Protein AF-A0A1C5QAU7-F1 (afdb_monomer)

Sequence (63 aa):
MALCIALQLDLEQSRDLLARADWAFSPSSKVDLIVQKAIIDKQYDIMQLNVTLFKYTNEILGV

Secondary structure (DSSP, 8-state):
-HHHHHTT--HHHHHHHHHHTT----TT-HHHHHHHHHHHTT---HHHHHHHHHHHHS--S--

Foldseek 3Di:
DLVCLVVLHALVRVQVVQVVVVHHQDPPDPLSVLVNVCNVVSNSPQVVSQVVCCVPPVDGDDD

Solvent-accessible surface area (backbone atoms only — not comparable to full-atom values): 3745 Å² total; per-residue (Å²): 111,64,63,35,41,76,67,64,38,48,65,67,56,38,48,53,55,30,48,76,70,79,39,76,82,44,92,86,38,68,6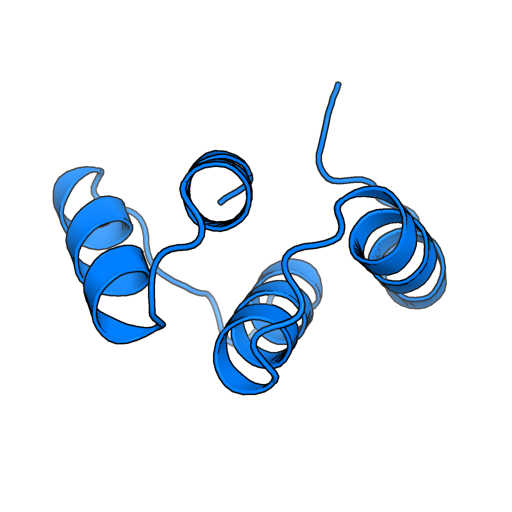5,40,50,51,52,52,50,28,36,73,70,68,52,54,52,64,67,63,48,29,54,51,36,33,74,77,69,72,45,62,83,70,135

Radius of gyration: 10.76 Å; Cα contacts (8 Å, |Δi|>4): 64; chains: 1; bounding box: 27×23×21 Å

Structure (mmCIF, N/CA/C/O backbone):
data_AF-A0A1C5QAU7-F1
#
_entry.id   AF-A0A1C5QAU7-F1
#
loop_
_atom_site.group_PDB
_atom_site.id
_atom_site.type_symbol
_atom_site.label_atom_id
_atom_site.label_alt_id
_atom_site.label_comp_id
_atom_site.label_asym_id
_atom_site.label_entity_id
_atom_site.label_seq_id
_atom_site.pdbx_PDB_ins_code
_atom_site.Cartn_x
_atom_site.Cartn_y
_atom_site.Cartn_z
_atom_site.occupancy
_atom_site.B_iso_or_equiv
_atom_site.auth_seq_id
_atom_site.auth_comp_id
_atom_site.auth_asym_id
_atom_site.auth_atom_id
_atom_site.pdbx_PDB_model_num
ATOM 1 N N . MET A 1 1 ? -2.525 -3.009 -6.631 1.00 72.06 1 MET A N 1
ATOM 2 C CA . MET A 1 1 ? -2.288 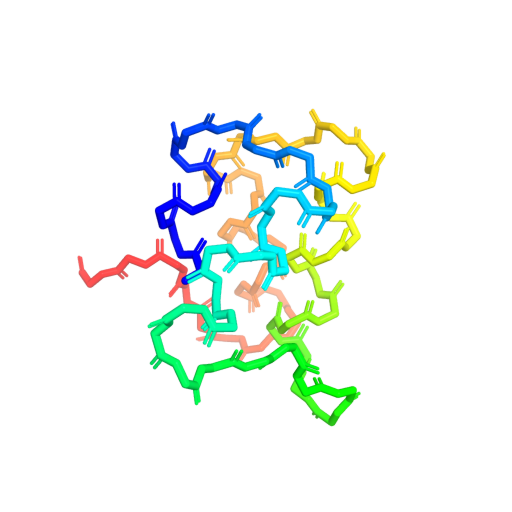-2.353 -5.320 1.00 72.06 1 MET A CA 1
ATOM 3 C C . MET A 1 1 ? -2.165 -0.838 -5.419 1.00 72.06 1 MET A C 1
ATOM 5 O O . MET A 1 1 ? -2.902 -0.169 -4.711 1.00 72.06 1 MET A O 1
ATOM 9 N N . ALA A 1 2 ? -1.328 -0.276 -6.303 1.00 74.44 2 ALA A N 1
ATOM 10 C CA . ALA A 1 2 ? -1.218 1.186 -6.460 1.00 74.44 2 ALA A CA 1
ATOM 11 C C . ALA A 1 2 ? -2.568 1.878 -6.750 1.00 74.44 2 ALA A C 1
ATOM 13 O O . ALA A 1 2 ? -2.859 2.930 -6.192 1.00 74.44 2 ALA A O 1
ATOM 14 N N . LEU A 1 3 ? -3.438 1.234 -7.539 1.00 74.94 3 LEU A N 1
ATOM 15 C CA . LEU A 1 3 ? -4.787 1.733 -7.824 1.00 74.94 3 LEU A CA 1
ATOM 16 C C . LEU A 1 3 ? -5.679 1.839 -6.572 1.00 74.94 3 LEU A C 1
ATOM 18 O O . LEU A 1 3 ? -6.468 2.769 -6.476 1.00 74.94 3 LEU A O 1
ATOM 22 N N . CYS A 1 4 ? -5.537 0.932 -5.598 1.00 82.31 4 CYS A N 1
ATOM 23 C CA . CYS A 1 4 ? -6.308 0.976 -4.350 1.00 82.31 4 CYS A CA 1
ATOM 24 C C . CYS A 1 4 ? -5.967 2.219 -3.520 1.00 82.31 4 CYS A C 1
ATOM 26 O O . CYS A 1 4 ? -6.851 2.832 -2.933 1.00 82.31 4 CYS A O 1
ATOM 28 N N . ILE A 1 5 ? -4.689 2.608 -3.528 1.00 81.44 5 ILE A N 1
ATOM 29 C CA . ILE A 1 5 ? -4.201 3.821 -2.868 1.00 81.44 5 ILE A CA 1
ATOM 30 C C . ILE A 1 5 ? -4.634 5.068 -3.646 1.00 81.44 5 ILE A C 1
ATOM 32 O O . ILE A 1 5 ? -5.138 6.013 -3.048 1.00 81.44 5 ILE A O 1
ATOM 36 N N . ALA A 1 6 ? -4.509 5.050 -4.977 1.00 82.19 6 ALA A N 1
ATOM 37 C CA . ALA A 1 6 ? -4.904 6.167 -5.836 1.00 82.19 6 ALA A CA 1
ATOM 38 C C . ALA A 1 6 ? -6.411 6.479 -5.762 1.00 82.19 6 ALA A C 1
ATOM 40 O O . ALA A 1 6 ? -6.803 7.640 -5.815 1.00 82.19 6 ALA A O 1
ATOM 41 N N . LEU A 1 7 ? -7.248 5.449 -5.615 1.00 83.88 7 LEU A N 1
ATOM 42 C CA . LEU A 1 7 ? -8.699 5.576 -5.454 1.00 83.88 7 LEU A CA 1
ATOM 43 C C . LEU A 1 7 ? -9.142 5.730 -3.988 1.00 83.88 7 LEU A C 1
ATOM 45 O O . LEU A 1 7 ? -10.341 5.790 -3.737 1.00 83.88 7 LEU A O 1
ATOM 49 N N . GLN A 1 8 ? -8.201 5.784 -3.036 1.00 83.31 8 GLN A N 1
ATOM 50 C CA . GLN A 1 8 ? -8.468 5.907 -1.596 1.00 83.31 8 GLN A CA 1
ATOM 51 C C . GLN A 1 8 ? -9.477 4.870 -1.069 1.00 83.31 8 GLN A C 1
ATOM 53 O O . GLN A 1 8 ? -10.374 5.189 -0.289 1.00 83.31 8 GLN A O 1
ATOM 58 N N . LEU A 1 9 ? -9.354 3.623 -1.532 1.00 84.94 9 LEU A N 1
ATOM 59 C CA . LEU A 1 9 ? -10.278 2.544 -1.189 1.00 84.94 9 LEU A CA 1
ATOM 60 C C . LEU A 1 9 ? -10.026 2.018 0.225 1.00 84.94 9 LEU A C 1
ATOM 62 O O . LEU A 1 9 ? -8.882 1.788 0.612 1.00 84.94 9 LEU A O 1
ATOM 66 N N . ASP A 1 10 ? -11.104 1.698 0.943 1.00 86.38 10 ASP A N 1
ATOM 67 C CA . ASP A 1 10 ? -11.026 0.978 2.216 1.00 86.38 10 ASP A CA 1
ATOM 68 C C . ASP A 1 10 ? -10.460 -0.444 2.038 1.00 86.38 10 ASP A C 1
ATOM 70 O O . ASP A 1 10 ? -10.397 -0.989 0.931 1.00 86.38 10 ASP A O 1
ATOM 74 N N . LEU A 1 11 ? -10.066 -1.084 3.145 1.00 85.44 11 LEU A N 1
ATOM 75 C CA . LEU A 1 11 ? -9.440 -2.414 3.131 1.00 85.44 11 LEU A CA 1
ATOM 76 C C . LEU A 1 11 ? -10.328 -3.462 2.446 1.00 85.44 11 LEU A C 1
ATOM 78 O O . LEU A 1 11 ? -9.842 -4.298 1.684 1.00 85.44 11 LEU A O 1
ATOM 82 N N . GLU A 1 12 ? -11.633 -3.395 2.703 1.00 88.06 12 GLU A N 1
ATOM 83 C CA . GLU A 1 12 ? -12.622 -4.311 2.139 1.00 88.06 12 GLU A CA 1
ATOM 84 C C . GLU A 1 12 ? -12.799 -4.087 0.632 1.00 88.06 12 GLU A C 1
ATOM 86 O O . GLU A 1 12 ? -12.717 -5.036 -0.142 1.00 88.06 12 GLU A O 1
ATOM 91 N N . GLN A 1 13 ? -12.905 -2.825 0.200 1.00 88.50 13 GLN A N 1
ATOM 92 C CA . GLN A 1 13 ? -12.989 -2.446 -1.216 1.00 88.50 13 GLN A CA 1
ATOM 93 C C . GLN A 1 13 ? -11.717 -2.814 -1.985 1.00 88.50 13 GLN A C 1
ATOM 95 O O . GLN A 1 13 ? -11.770 -3.300 -3.114 1.00 88.50 13 GLN A O 1
ATOM 100 N N . SER A 1 14 ? -10.557 -2.620 -1.358 1.00 89.12 14 SER A N 1
ATOM 101 C CA . SER A 1 14 ? -9.262 -3.000 -1.915 1.00 89.12 14 SER A CA 1
ATOM 102 C C . SER A 1 14 ? -9.157 -4.514 -2.090 1.00 89.12 14 SER A C 1
ATOM 104 O O . SER A 1 14 ? -8.701 -4.972 -3.135 1.00 89.12 14 SER A O 1
ATOM 106 N N . ARG A 1 15 ? -9.620 -5.299 -1.105 1.00 87.88 15 ARG A N 1
ATOM 107 C CA . ARG A 1 15 ? -9.700 -6.764 -1.209 1.00 87.88 15 ARG A CA 1
ATOM 108 C C . ARG A 1 15 ? -10.668 -7.212 -2.292 1.00 87.88 15 ARG A C 1
ATOM 110 O O . ARG A 1 15 ? -10.312 -8.112 -3.038 1.00 87.88 15 ARG A O 1
ATOM 117 N N . ASP A 1 16 ? -11.843 -6.600 -2.387 1.00 90.12 16 ASP A N 1
ATOM 118 C CA . ASP A 1 16 ? -12.844 -6.937 -3.404 1.00 90.12 16 ASP A CA 1
ATOM 119 C C . ASP A 1 16 ? -12.320 -6.644 -4.821 1.00 90.12 16 ASP A C 1
ATOM 121 O O . ASP A 1 16 ? -12.417 -7.475 -5.722 1.00 90.12 16 ASP A O 1
ATOM 125 N N . LEU A 1 17 ? -11.658 -5.497 -5.011 1.00 88.31 17 LEU A N 1
ATOM 126 C CA . LEU A 1 17 ? -11.036 -5.137 -6.285 1.00 88.31 17 LEU A CA 1
ATOM 127 C C . LEU A 1 17 ? -9.879 -6.072 -6.659 1.00 88.31 17 LEU A C 1
ATOM 129 O O . LEU A 1 17 ? -9.778 -6.471 -7.817 1.00 88.31 17 LEU A O 1
ATOM 133 N N . LEU A 1 18 ? -9.023 -6.429 -5.696 1.00 87.25 18 LEU A N 1
ATOM 134 C CA . LEU A 1 18 ? -7.951 -7.401 -5.916 1.00 87.25 18 LEU A CA 1
ATOM 135 C C . LEU A 1 18 ? -8.524 -8.788 -6.225 1.00 87.25 18 LEU A C 1
ATOM 137 O O . LEU A 1 18 ? -8.101 -9.395 -7.201 1.00 87.25 18 LEU A O 1
ATOM 141 N N . ALA A 1 19 ? -9.534 -9.241 -5.479 1.00 89.00 19 ALA A N 1
ATOM 142 C CA . ALA A 1 19 ? -10.178 -10.535 -5.689 1.00 89.00 19 ALA A CA 1
ATOM 143 C C . ALA A 1 19 ? -10.823 -10.635 -7.079 1.00 89.00 19 ALA A C 1
ATOM 145 O O . ALA A 1 19 ? -10.699 -11.662 -7.739 1.00 89.00 19 ALA A O 1
ATOM 146 N N . ARG A 1 20 ? -11.441 -9.551 -7.572 1.00 88.94 20 ARG A N 1
ATOM 147 C CA . ARG A 1 20 ? -11.945 -9.474 -8.956 1.00 88.94 20 ARG A CA 1
ATOM 148 C C . ARG A 1 20 ? -10.847 -9.591 -10.017 1.00 88.94 20 ARG A C 1
ATOM 150 O O . ARG A 1 20 ? -11.147 -9.973 -11.143 1.00 88.94 20 ARG A O 1
ATOM 157 N N . ALA A 1 21 ? -9.609 -9.250 -9.675 1.00 87.50 21 ALA A N 1
ATOM 158 C CA . ALA A 1 21 ? -8.437 -9.389 -10.536 1.00 87.50 21 ALA A CA 1
ATOM 159 C C . ALA A 1 21 ? -7.660 -10.702 -10.294 1.00 87.50 21 ALA A C 1
ATOM 161 O O . ALA A 1 21 ? -6.544 -10.833 -10.791 1.00 87.50 21 ALA A O 1
ATOM 162 N N . ASP A 1 22 ? -8.224 -11.650 -9.532 1.00 86.94 22 ASP A N 1
ATOM 163 C CA . ASP A 1 22 ? -7.565 -12.891 -9.091 1.00 86.94 22 ASP A CA 1
ATOM 164 C C . ASP A 1 22 ? -6.296 -12.646 -8.242 1.00 86.94 22 ASP A C 1
ATOM 166 O O . ASP A 1 22 ? -5.377 -13.458 -8.168 1.00 86.94 22 ASP A O 1
ATOM 170 N N . TRP A 1 23 ? -6.225 -11.486 -7.584 1.00 85.50 23 TRP A N 1
ATOM 171 C CA . TRP A 1 23 ? -5.138 -11.089 -6.691 1.00 85.50 23 TRP A CA 1
ATOM 172 C C . TRP A 1 23 ? -5.600 -11.057 -5.233 1.00 85.50 23 TRP A C 1
ATOM 174 O O . TRP A 1 23 ? -6.769 -10.848 -4.914 1.00 85.50 23 TRP A O 1
ATOM 184 N N . ALA A 1 24 ? -4.654 -11.212 -4.311 1.00 88.38 24 ALA A N 1
ATOM 185 C CA . ALA A 1 24 ? -4.900 -11.104 -2.879 1.00 88.38 24 ALA A CA 1
ATOM 186 C C . ALA A 1 24 ? -3.691 -10.489 -2.172 1.00 88.38 24 ALA A C 1
ATOM 188 O O . ALA A 1 24 ? -2.570 -10.545 -2.676 1.00 88.38 24 ALA A O 1
ATOM 189 N N . PHE A 1 25 ? -3.916 -9.927 -0.985 1.00 82.56 25 PHE A N 1
ATOM 190 C CA . PHE A 1 25 ? -2.818 -9.518 -0.118 1.00 82.56 25 PHE A CA 1
ATOM 191 C C . PHE A 1 25 ? -2.119 -10.755 0.451 1.00 82.56 25 PHE A C 1
ATOM 193 O O . PHE A 1 25 ? -2.716 -11.531 1.200 1.00 82.56 25 PHE A O 1
ATOM 200 N N . SER A 1 26 ? -0.846 -10.922 0.118 1.00 83.81 26 SER A N 1
ATOM 201 C CA . SER A 1 26 ? 0.006 -11.970 0.655 1.00 83.81 26 SER A CA 1
ATOM 202 C C . SER A 1 26 ? 0.582 -11.555 2.010 1.00 83.81 26 SER A C 1
ATOM 204 O O . SER A 1 26 ? 1.313 -10.568 2.088 1.00 83.81 26 SER A O 1
ATOM 206 N N . PRO A 1 27 ? 0.365 -12.334 3.085 1.00 80.06 27 PRO A N 1
ATOM 207 C CA . PRO A 1 27 ? 0.942 -12.039 4.400 1.00 80.06 27 PRO A CA 1
ATOM 208 C C . PRO A 1 27 ? 2.475 -12.158 4.420 1.00 80.06 27 PRO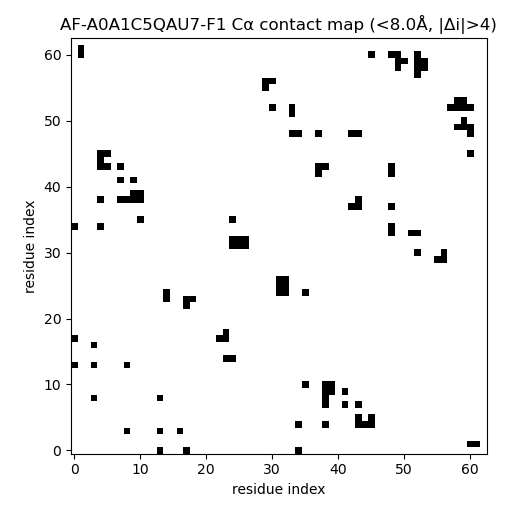 A C 1
ATOM 210 O O . PRO A 1 27 ? 3.123 -11.661 5.335 1.00 80.06 27 PRO A O 1
ATOM 213 N N . SER A 1 28 ? 3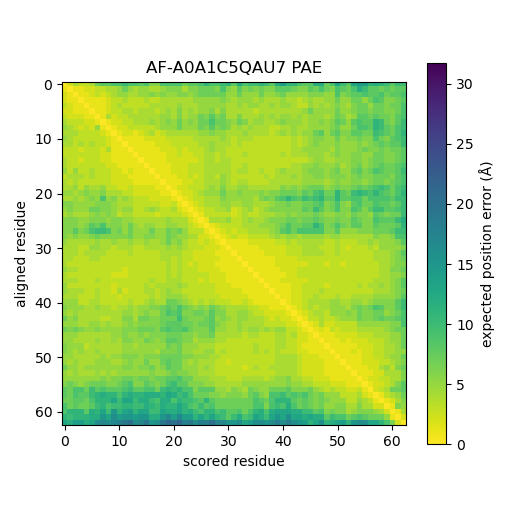.064 -12.810 3.416 1.00 84.12 28 SER A N 1
ATOM 214 C CA . SER A 1 28 ? 4.514 -12.935 3.241 1.00 84.12 28 SER A CA 1
ATOM 215 C C . SER A 1 28 ? 5.146 -11.730 2.536 1.00 84.12 28 SER A C 1
ATOM 217 O O . SER A 1 28 ? 6.360 -11.550 2.611 1.00 84.12 28 SER A O 1
ATOM 219 N N . SER A 1 29 ? 4.346 -10.907 1.852 1.00 84.38 29 SER A N 1
ATOM 220 C CA . SER A 1 29 ? 4.832 -9.726 1.143 1.00 84.38 29 SER A CA 1
ATOM 221 C C . SER A 1 29 ? 4.836 -8.525 2.083 1.00 84.38 29 SER A C 1
ATOM 223 O O . SER A 1 29 ? 3.794 -8.075 2.562 1.00 84.38 29 SER A O 1
ATOM 225 N N . LYS A 1 30 ? 6.023 -7.966 2.342 1.00 85.56 30 LYS A N 1
ATOM 226 C CA . LYS A 1 30 ? 6.149 -6.737 3.142 1.00 85.56 30 LYS A CA 1
ATOM 227 C C . LYS A 1 30 ? 5.405 -5.567 2.499 1.00 85.56 30 LYS A C 1
ATOM 229 O O . LYS A 1 30 ? 4.824 -4.766 3.223 1.00 85.56 30 LYS A O 1
ATOM 234 N N . VAL A 1 31 ? 5.395 -5.494 1.168 1.00 85.31 31 VAL A N 1
ATOM 235 C CA . VAL A 1 31 ? 4.643 -4.482 0.415 1.00 85.31 31 VAL A CA 1
ATOM 236 C C . VAL A 1 31 ? 3.157 -4.564 0.757 1.00 85.31 31 VAL A C 1
ATOM 238 O O . VAL A 1 31 ? 2.558 -3.559 1.129 1.00 85.31 31 VAL A O 1
ATOM 241 N N . ASP A 1 32 ? 2.584 -5.765 0.734 1.00 87.75 32 ASP A N 1
ATOM 242 C CA . ASP A 1 32 ? 1.156 -5.980 0.991 1.00 87.75 32 ASP A CA 1
ATOM 243 C C . ASP A 1 32 ? 0.768 -5.639 2.428 1.00 87.75 32 ASP A C 1
ATOM 245 O O . ASP A 1 32 ? -0.304 -5.082 2.668 1.00 87.75 32 ASP A O 1
ATOM 249 N N . LEU A 1 33 ? 1.643 -5.937 3.390 1.0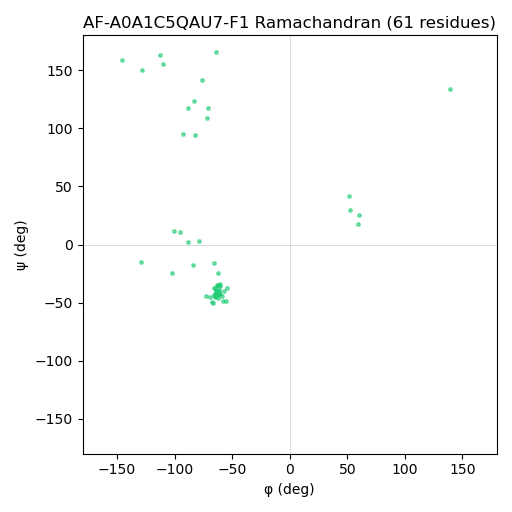0 87.38 33 LEU A N 1
ATOM 250 C CA . LEU A 1 33 ? 1.448 -5.558 4.789 1.00 87.38 33 LEU A CA 1
ATOM 251 C C . LEU A 1 33 ? 1.486 -4.036 4.974 1.00 87.38 33 LEU A C 1
ATOM 253 O O . LEU A 1 33 ? 0.640 -3.485 5.680 1.00 87.38 33 LEU A O 1
ATOM 257 N N . ILE A 1 34 ? 2.433 -3.353 4.326 1.00 87.50 34 ILE A N 1
ATOM 258 C CA . ILE A 1 34 ? 2.558 -1.890 4.383 1.00 87.50 34 ILE A CA 1
ATOM 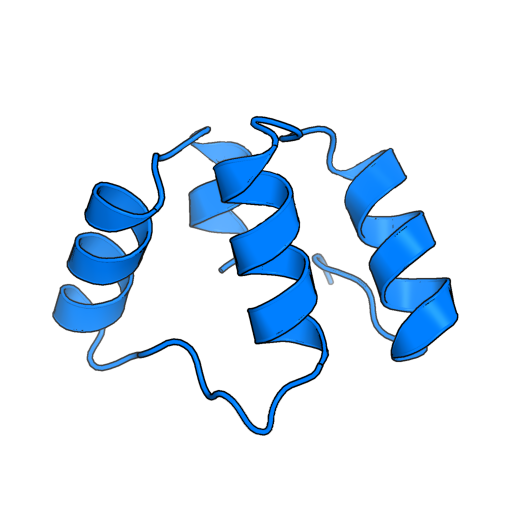259 C C . ILE A 1 34 ? 1.340 -1.225 3.737 1.00 87.50 34 ILE A C 1
ATOM 261 O O . ILE A 1 34 ? 0.763 -0.315 4.324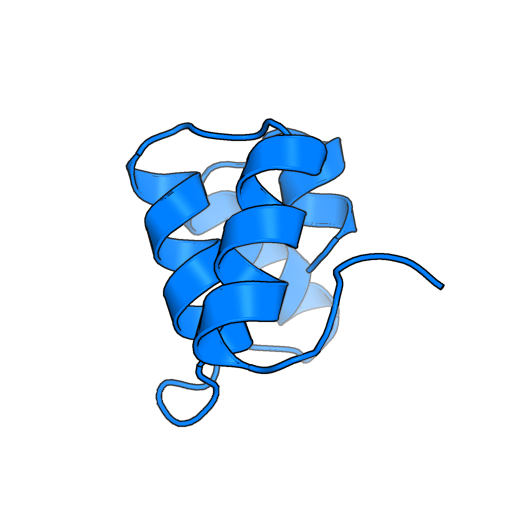 1.00 87.50 34 ILE A O 1
ATOM 265 N N . VAL A 1 35 ? 0.904 -1.710 2.571 1.00 84.62 35 VAL A N 1
ATOM 266 C CA . VAL A 1 35 ? -0.283 -1.202 1.867 1.00 84.62 35 VAL A CA 1
ATOM 267 C C . VAL A 1 35 ? -1.544 -1.412 2.702 1.00 84.62 35 VAL A C 1
ATOM 269 O O . VAL A 1 35 ? -2.313 -0.471 2.876 1.00 84.62 35 VAL A O 1
ATOM 272 N N . GLN A 1 36 ? -1.744 -2.601 3.282 1.00 87.25 36 GLN A N 1
ATOM 273 C CA . GLN A 1 36 ? -2.873 -2.834 4.189 1.00 87.25 36 GLN A CA 1
ATOM 274 C C . GLN A 1 36 ? -2.838 -1.892 5.389 1.00 87.25 36 GLN A C 1
ATOM 276 O O . GLN A 1 36 ? -3.866 -1.320 5.747 1.00 87.25 36 GLN A O 1
ATOM 281 N N . LYS A 1 37 ? -1.663 -1.699 5.999 1.00 87.81 37 LYS A N 1
ATOM 282 C CA . LYS A 1 37 ? -1.512 -0.807 7.149 1.00 87.81 37 LYS A CA 1
ATOM 283 C C . LYS A 1 37 ? -1.825 0.645 6.783 1.00 87.81 37 LYS A C 1
ATOM 285 O O . LYS A 1 37 ? -2.546 1.303 7.525 1.00 87.81 37 LYS A O 1
ATOM 290 N N . ALA A 1 38 ? -1.364 1.106 5.624 1.00 86.56 38 ALA A N 1
ATOM 291 C CA . ALA A 1 38 ? -1.651 2.439 5.107 1.00 86.56 38 ALA A CA 1
ATOM 292 C C . ALA A 1 38 ? -3.152 2.656 4.859 1.00 86.56 38 ALA A C 1
ATOM 294 O O . ALA A 1 38 ? -3.696 3.679 5.266 1.00 86.56 38 ALA A O 1
ATOM 295 N N . ILE A 1 39 ? -3.840 1.665 4.282 1.00 86.50 39 ILE A N 1
ATOM 296 C CA . ILE A 1 39 ? -5.295 1.707 4.075 1.00 86.50 39 ILE A CA 1
ATOM 297 C C . ILE A 1 39 ? -6.043 1.751 5.419 1.00 86.50 39 ILE A C 1
ATOM 299 O O . ILE A 1 39 ? -6.955 2.557 5.591 1.00 86.50 39 ILE A O 1
ATOM 303 N N . ILE A 1 40 ? -5.639 0.931 6.398 1.00 87.00 40 ILE A N 1
ATOM 304 C CA . ILE A 1 40 ? -6.236 0.918 7.748 1.00 87.00 40 ILE A CA 1
ATOM 305 C C . ILE A 1 40 ? -6.048 2.269 8.448 1.00 87.00 40 ILE A C 1
ATOM 307 O O . ILE A 1 40 ? -6.986 2.790 9.048 1.00 87.00 40 ILE A O 1
ATOM 311 N N . ASP A 1 41 ? -4.856 2.856 8.338 1.00 87.56 41 ASP A N 1
ATOM 312 C CA . ASP A 1 41 ? -4.532 4.155 8.931 1.00 87.56 41 ASP A CA 1
ATOM 313 C C . ASP A 1 41 ? -5.081 5.335 8.095 1.00 87.56 41 ASP A C 1
ATOM 315 O O . ASP A 1 41 ? -4.846 6.495 8.439 1.00 87.56 41 ASP A O 1
ATOM 319 N N . LYS A 1 42 ? -5.821 5.053 7.006 1.00 82.81 42 LYS A N 1
ATOM 320 C CA . LYS A 1 42 ? -6.346 6.020 6.022 1.00 82.81 42 LYS A CA 1
ATOM 321 C C . LYS A 1 42 ? -5.272 6.958 5.455 1.00 82.81 42 LYS A C 1
ATOM 323 O O . LYS A 1 42 ? -5.553 8.097 5.078 1.00 82.81 42 LYS A O 1
ATOM 328 N N . GLN A 1 43 ? -4.034 6.479 5.389 1.00 81.38 43 GLN A N 1
ATOM 329 C CA . GLN A 1 43 ? -2.907 7.185 4.801 1.00 81.38 43 GLN A CA 1
ATOM 330 C C . GLN A 1 43 ? -2.756 6.798 3.333 1.00 81.38 43 GLN A C 1
ATOM 332 O O . GLN A 1 43 ? -2.117 5.808 2.987 1.00 81.38 43 GLN A O 1
ATOM 337 N N . TYR A 1 44 ? -3.336 7.621 2.465 1.00 81.81 44 TYR A N 1
ATOM 338 C CA . TYR A 1 44 ? -3.289 7.438 1.012 1.00 81.81 44 TYR A CA 1
ATOM 339 C C . TYR A 1 44 ? -2.249 8.331 0.318 1.00 81.81 44 TYR A C 1
ATOM 341 O O . TYR A 1 44 ? -2.253 8.464 -0.904 1.00 81.81 44 TYR A O 1
ATOM 349 N N . ASP A 1 45 ? -1.367 8.970 1.086 1.00 84.06 45 ASP A N 1
ATOM 350 C CA . ASP A 1 45 ? -0.298 9.802 0.543 1.00 84.06 45 ASP A CA 1
ATOM 351 C C . ASP A 1 45 ? 0.775 8.913 -0.108 1.00 84.06 45 ASP A C 1
ATOM 353 O O . ASP A 1 45 ? 1.527 8.203 0.566 1.00 84.06 45 ASP A O 1
ATOM 357 N N . ILE A 1 46 ? 0.831 8.952 -1.442 1.00 79.12 46 ILE A N 1
ATOM 358 C CA . ILE A 1 46 ? 1.742 8.140 -2.256 1.00 79.12 46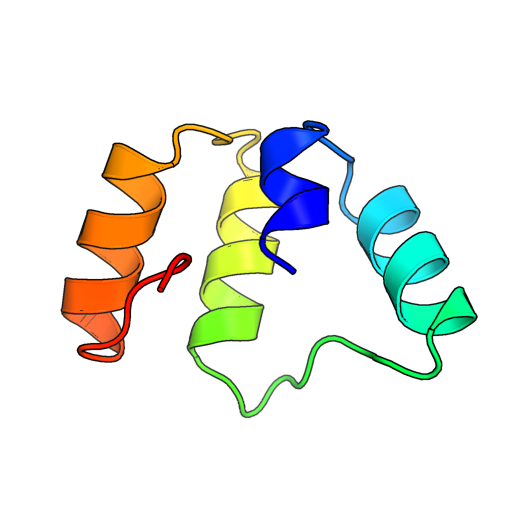 ILE A CA 1
ATOM 359 C C . ILE A 1 46 ? 3.209 8.433 -1.916 1.00 79.12 46 ILE A C 1
ATOM 361 O O . ILE A 1 46 ? 4.019 7.507 -1.931 1.00 79.12 46 ILE A O 1
ATOM 365 N N . MET A 1 47 ? 3.575 9.674 -1.567 1.00 82.50 47 MET A N 1
ATOM 366 C CA . MET A 1 47 ? 4.956 9.982 -1.180 1.00 82.50 47 MET A CA 1
ATOM 367 C C . MET A 1 47 ? 5.316 9.319 0.145 1.00 82.50 47 MET A C 1
ATOM 369 O O . MET A 1 47 ? 6.339 8.641 0.226 1.00 82.50 47 MET A O 1
ATOM 373 N N . GLN A 1 48 ? 4.477 9.471 1.173 1.00 83.12 48 GLN A N 1
ATOM 374 C CA . GLN A 1 48 ? 4.712 8.830 2.472 1.00 83.12 48 GLN A CA 1
ATOM 375 C C . GLN A 1 48 ? 4.759 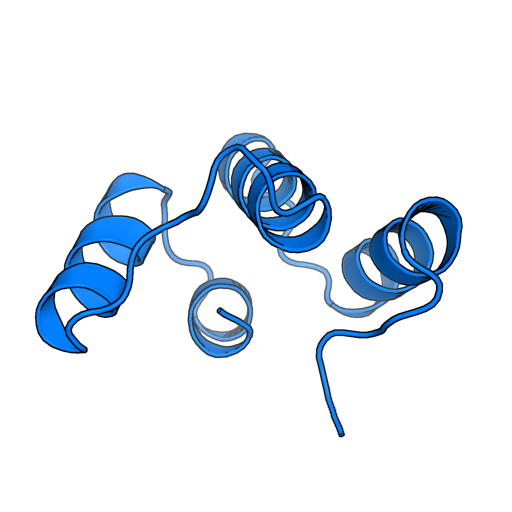7.307 2.353 1.00 83.12 48 GLN A C 1
ATOM 377 O O . GLN A 1 48 ? 5.632 6.650 2.935 1.00 83.12 48 GLN A O 1
ATOM 382 N N . LEU A 1 49 ? 3.844 6.747 1.564 1.00 84.88 49 LEU A N 1
ATOM 383 C CA . LEU A 1 49 ? 3.784 5.319 1.328 1.00 84.88 49 LEU A CA 1
ATOM 384 C C . LEU A 1 49 ? 5.035 4.824 0.601 1.00 84.88 49 LEU A C 1
ATOM 386 O O . LEU A 1 49 ? 5.616 3.838 1.040 1.00 84.88 49 LEU A O 1
ATOM 390 N N . ASN A 1 50 ? 5.500 5.534 -0.431 1.00 85.25 50 ASN A N 1
ATOM 391 C CA . ASN A 1 50 ? 6.732 5.199 -1.150 1.00 85.25 50 ASN A CA 1
ATOM 392 C C . ASN A 1 50 ? 7.974 5.315 -0.272 1.00 85.25 50 ASN A C 1
ATOM 394 O O . ASN A 1 50 ? 8.825 4.435 -0.325 1.00 85.25 50 ASN A O 1
ATOM 398 N N . VAL A 1 51 ? 8.069 6.335 0.583 1.00 86.44 51 VAL A N 1
ATOM 399 C CA . VAL A 1 51 ? 9.170 6.457 1.553 1.00 86.44 51 VAL A CA 1
ATOM 400 C C . VAL A 1 51 ? 9.174 5.269 2.517 1.00 86.44 51 VAL A C 1
ATOM 402 O O . VAL A 1 51 ? 10.227 4.694 2.800 1.00 86.44 51 VAL A O 1
ATOM 405 N N . THR A 1 52 ? 7.999 4.868 3.000 1.00 86.00 52 THR A N 1
ATOM 406 C CA . THR A 1 52 ? 7.849 3.724 3.905 1.00 86.00 52 THR A CA 1
ATOM 407 C C . THR A 1 52 ? 8.191 2.418 3.195 1.00 86.00 52 THR A C 1
ATOM 409 O O . THR A 1 52 ? 9.020 1.651 3.684 1.00 86.00 52 THR A O 1
ATOM 412 N N . LEU A 1 53 ? 7.617 2.180 2.017 1.00 86.69 53 LEU A N 1
ATOM 413 C CA . LEU A 1 53 ? 7.920 1.014 1.193 1.00 86.69 53 LEU A CA 1
ATOM 414 C C . LEU A 1 53 ? 9.415 0.916 0.907 1.00 86.69 53 LEU A C 1
ATOM 416 O O . LEU A 1 53 ? 10.009 -0.129 1.168 1.00 86.69 53 LEU A O 1
ATOM 420 N N . PHE A 1 54 ? 10.037 2.008 0.471 1.00 86.38 54 PHE A N 1
ATOM 421 C CA . PHE A 1 54 ? 11.457 2.037 0.155 1.00 86.38 54 PHE A CA 1
ATOM 422 C C . PHE A 1 54 ? 12.306 1.721 1.391 1.00 86.38 54 PHE A C 1
ATOM 424 O O . PHE A 1 54 ? 13.235 0.924 1.324 1.00 86.38 54 PHE A O 1
ATOM 431 N N . LYS A 1 55 ? 11.928 2.240 2.563 1.00 87.12 55 LYS A N 1
ATOM 432 C CA . LYS A 1 55 ? 12.619 1.956 3.827 1.00 87.12 55 LYS A CA 1
ATOM 433 C C . LYS A 1 55 ? 12.570 0.477 4.238 1.00 87.12 55 LYS A C 1
ATOM 435 O O . LYS A 1 55 ? 13.520 -0.009 4.848 1.00 87.12 55 LYS A O 1
ATOM 440 N N . TYR A 1 56 ? 11.477 -0.232 3.951 1.00 83.94 56 TYR A N 1
ATOM 441 C CA . TYR A 1 56 ? 11.267 -1.615 4.415 1.00 83.94 56 TYR A CA 1
ATOM 442 C C . TYR A 1 56 ? 11.521 -2.696 3.357 1.00 83.94 56 TYR A C 1
ATOM 444 O O . TYR A 1 56 ? 11.777 -3.853 3.714 1.00 83.94 56 TYR A O 1
ATOM 452 N N . THR A 1 57 ? 11.409 -2.338 2.080 1.00 80.88 57 THR A N 1
ATOM 453 C CA . THR A 1 57 ? 11.435 -3.259 0.931 1.00 80.88 57 THR A CA 1
ATOM 454 C C . THR A 1 57 ? 12.427 -2.831 -0.145 1.00 80.88 57 THR A C 1
ATOM 456 O O . THR A 1 57 ? 12.804 -3.652 -0.969 1.00 80.88 57 THR A O 1
ATOM 459 N N . ASN A 1 58 ? 12.904 -1.580 -0.106 1.00 78.62 58 ASN A N 1
ATOM 460 C CA . ASN A 1 58 ? 13.723 -0.972 -1.156 1.00 78.62 58 ASN A CA 1
ATOM 461 C C . ASN A 1 58 ? 13.023 -0.923 -2.534 1.00 78.62 58 ASN A C 1
ATOM 463 O O . ASN A 1 58 ? 13.677 -0.719 -3.555 1.00 78.62 58 ASN A O 1
ATOM 467 N N . GLU A 1 59 ? 11.695 -1.080 -2.543 1.00 77.75 59 GLU A N 1
ATOM 468 C CA . GLU A 1 59 ? 10.800 -0.966 -3.695 1.00 77.75 59 GLU A CA 1
ATOM 469 C C . GLU A 1 59 ? 9.885 0.260 -3.530 1.00 77.75 59 GLU A C 1
ATOM 471 O O . GLU A 1 59 ? 9.743 0.799 -2.431 1.00 77.75 59 GLU A O 1
ATOM 476 N N . ILE A 1 60 ? 9.261 0.712 -4.619 1.00 76.75 60 ILE A N 1
ATOM 477 C CA . ILE A 1 60 ? 8.299 1.824 -4.635 1.00 76.75 60 ILE A CA 1
ATOM 478 C C . ILE A 1 60 ? 7.004 1.401 -5.340 1.00 76.75 60 ILE A C 1
ATOM 480 O O . ILE A 1 60 ? 7.012 0.559 -6.236 1.00 76.75 60 ILE A O 1
ATOM 484 N N . LEU A 1 61 ? 5.873 1.989 -4.943 1.00 67.81 61 LEU A N 1
ATOM 485 C CA . LEU A 1 61 ? 4.606 1.879 -5.665 1.00 67.81 61 LEU A CA 1
ATOM 486 C C . LEU A 1 61 ? 4.598 2.905 -6.805 1.00 67.81 61 LEU A C 1
ATOM 488 O O . LEU A 1 61 ? 4.242 4.068 -6.614 1.00 67.81 61 LEU A O 1
ATOM 492 N N . GLY A 1 62 ? 4.995 2.454 -7.991 1.00 59.88 62 GLY A N 1
ATOM 493 C CA . GLY A 1 62 ? 5.029 3.251 -9.219 1.00 59.88 62 GLY A CA 1
ATOM 494 C C . GLY A 1 62 ? 6.289 2.943 -10.021 1.00 59.88 62 GLY A C 1
ATOM 495 O O . GLY A 1 62 ? 7.363 2.845 -9.435 1.00 59.88 62 GLY A O 1
ATOM 496 N N . VAL A 1 63 ? 6.135 2.735 -11.331 1.00 42.50 63 VAL A N 1
ATOM 497 C CA . VAL A 1 63 ? 7.266 2.589 -12.264 1.00 42.50 63 VAL A CA 1
ATOM 498 C C . VAL A 1 63 ? 7.834 3.952 -12.631 1.00 42.50 63 VAL A C 1
ATOM 500 O O . VAL A 1 63 ? 7.028 4.909 -12.697 1.00 42.50 63 VAL A O 1
#

Nearest PDB structures (foldseek):
  5ffc-assembly2_B  TM=2.783E-01  e=6.250E+00  Synechocystis sp. PCC 6803
  5fej-assembly4_D  TM=3.081E-01  e=7.131E+00  Synechocystis sp. PCC 6803

pLDDT: mean 83.15, std 7.37, range [42.5, 90.12]

Mean predicted aligned error: 4.85 Å